Protein AF-A0A0D6LB49-F1 (afdb_monomer)

InterPro domains:
  IPR001763 Rhodanese-like domain [PS50206] (22-57)
  IPR036873 Rhodanese-like domain superfamily [G3DSA:3.40.250.10] (5-63)
  IPR036873 Rhodanese-like domain superfamily [SSF52821] (8-58)

Sequence (63 aa):
MTVSLHGMEISAASLAAIVRNADTTTLIVDCRCLAEFKQSHICRATNPFYSKLLQRRLLEDKV

pLDDT: mean 79.15, std 17.09, range [37.69, 96.31]

Mean predicted aligned error: 9.12 Å

Solvent-accessible surface area (backbone atoms only — not comparable to full-atom values): 4222 Å² total; per-residue (Å²): 135,89,76,84,80,82,76,79,89,73,53,72,68,57,49,52,54,46,63,74,68,53,58,96,84,64,82,45,76,44,87,64,58,62,70,57,47,72,74,58,66,66,85,84,49,42,51,56,78,71,36,73,66,49,48,48,51,66,55,56,74,74,111

Secondary structure (DSSP, 8-state):
------PPP--HHHHHHHHHH--TT--EE--S-HHHHHH---TTEE-GGG-HHHHHHHHHTT-

Organism: NCBI:txid53326

Structure (mmCIF, N/CA/C/O backbone):
data_AF-A0A0D6LB49-F1
#
_entry.id   AF-A0A0D6LB49-F1
#
loop_
_atom_site.group_PDB
_atom_site.id
_atom_site.type_symbol
_atom_site.label_atom_id
_atom_site.label_alt_id
_atom_site.label_comp_id
_atom_site.label_asym_id
_atom_site.label_entity_id
_atom_site.label_seq_id
_atom_site.pdbx_PDB_ins_code
_atom_site.Cartn_x
_atom_site.Cartn_y
_atom_site.Cartn_z
_atom_site.occupancy
_atom_site.B_iso_or_equiv
_atom_site.auth_seq_id
_atom_site.auth_comp_id
_atom_site.auth_asym_id
_atom_site.auth_atom_id
_atom_site.pdbx_PDB_model_num
ATOM 1 N N . MET A 1 1 ? 10.922 13.137 23.027 1.00 37.69 1 MET A N 1
ATOM 2 C CA . MET A 1 1 ? 10.622 11.795 22.485 1.00 37.69 1 MET A CA 1
ATOM 3 C C . MET A 1 1 ? 11.719 11.412 21.507 1.00 37.69 1 MET A C 1
ATOM 5 O O . MET A 1 1 ? 11.907 12.115 20.524 1.00 37.69 1 MET A O 1
ATOM 9 N N . THR A 1 2 ? 12.491 10.365 21.787 1.00 39.22 2 THR A N 1
ATOM 10 C CA . THR A 1 2 ? 13.502 9.848 20.853 1.00 39.22 2 THR A CA 1
ATOM 11 C C . THR A 1 2 ? 12.822 8.896 19.880 1.00 39.22 2 THR A C 1
ATOM 13 O O . THR A 1 2 ? 12.569 7.740 20.209 1.00 39.22 2 THR A O 1
ATOM 16 N N . VAL A 1 3 ? 12.476 9.395 18.695 1.00 48.94 3 VAL A N 1
ATOM 17 C CA . VAL A 1 3 ? 12.007 8.547 17.596 1.00 48.94 3 VAL A CA 1
ATOM 18 C C . VAL A 1 3 ? 13.228 7.793 17.071 1.00 48.94 3 VAL A C 1
ATOM 20 O O . VAL A 1 3 ? 14.189 8.415 16.621 1.00 48.94 3 VAL A O 1
ATOM 23 N N . SER A 1 4 ? 13.238 6.466 17.190 1.00 43.19 4 SER A N 1
ATOM 24 C CA . SER A 1 4 ? 14.324 5.652 16.639 1.00 43.19 4 SER A CA 1
ATOM 25 C C . SER A 1 4 ? 14.292 5.739 15.110 1.00 43.19 4 SER A C 1
ATOM 27 O O . SER A 1 4 ? 13.343 5.287 14.475 1.00 43.19 4 SER A O 1
ATOM 29 N N . LEU A 1 5 ? 15.324 6.352 14.530 1.00 56.16 5 LEU A N 1
ATOM 30 C CA . LEU A 1 5 ? 15.506 6.614 13.096 1.00 56.16 5 LEU A CA 1
ATOM 31 C C . LEU A 1 5 ? 16.220 5.462 12.367 1.00 56.16 5 LEU A C 1
ATOM 33 O O . LEU A 1 5 ? 16.977 5.697 11.433 1.00 56.16 5 LEU A O 1
ATOM 37 N N . HIS A 1 6 ? 16.016 4.206 12.765 1.00 62.97 6 HIS A N 1
ATOM 38 C CA . HIS A 1 6 ? 16.524 3.076 11.975 1.00 62.97 6 HIS A CA 1
ATOM 39 C C . HIS A 1 6 ? 15.545 2.736 10.847 1.00 62.97 6 HIS A C 1
ATOM 41 O O . HIS A 1 6 ? 14.924 1.676 10.819 1.00 62.97 6 HIS A O 1
ATOM 47 N N . GLY A 1 7 ? 15.381 3.683 9.923 1.00 71.31 7 GLY A N 1
ATOM 48 C CA . GLY A 1 7 ? 14.753 3.419 8.639 1.00 71.31 7 GLY A CA 1
ATOM 49 C C . GLY A 1 7 ? 15.729 2.637 7.769 1.00 71.31 7 GLY A C 1
ATOM 50 O O . GLY A 1 7 ? 16.822 3.117 7.484 1.00 71.31 7 GLY A O 1
ATOM 51 N N . MET A 1 8 ? 15.349 1.429 7.366 1.00 85.94 8 MET A N 1
ATOM 52 C CA . MET A 1 8 ? 16.087 0.671 6.363 1.00 85.94 8 MET A CA 1
ATOM 53 C C . MET A 1 8 ? 15.454 0.928 5.000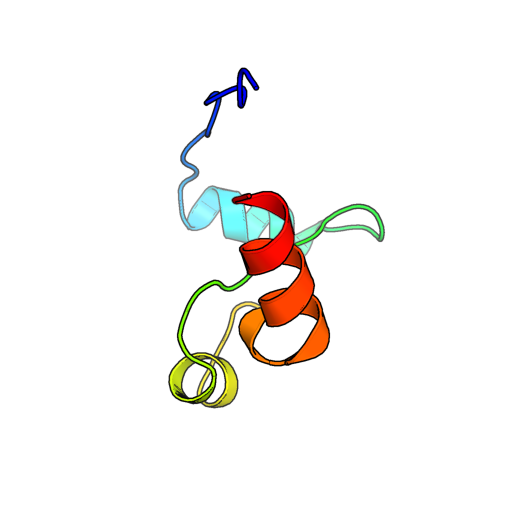 1.00 85.94 8 MET A C 1
ATOM 55 O O . MET A 1 8 ? 14.268 0.657 4.801 1.00 85.94 8 MET A O 1
ATOM 59 N N . GLU A 1 9 ? 16.243 1.430 4.056 1.00 91.38 9 GLU A N 1
ATOM 60 C CA . GLU A 1 9 ? 15.822 1.474 2.661 1.00 91.38 9 GLU A CA 1
ATOM 61 C C . GLU A 1 9 ? 15.878 0.069 2.059 1.00 91.38 9 GLU A C 1
ATOM 63 O O . GLU A 1 9 ? 16.802 -0.708 2.310 1.00 91.38 9 GLU A O 1
ATOM 68 N N . ILE A 1 10 ? 14.878 -0.262 1.248 1.00 92.50 10 ILE A N 1
ATOM 69 C CA . ILE A 1 10 ? 14.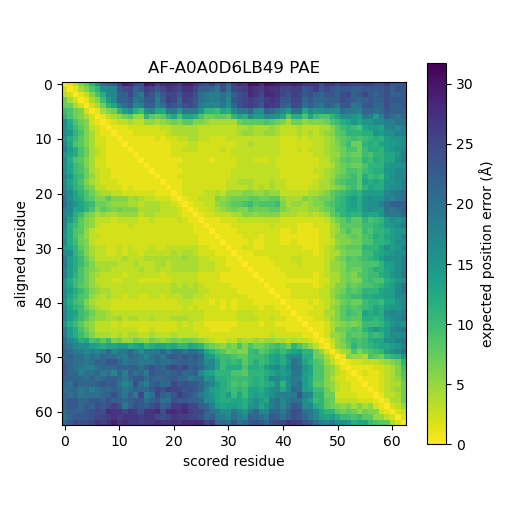802 -1.540 0.545 1.00 92.50 10 ILE A CA 1
ATOM 70 C C . ILE A 1 10 ? 14.640 -1.298 -0.950 1.00 92.50 10 ILE A C 1
ATOM 72 O O . ILE A 1 10 ? 13.975 -0.357 -1.382 1.00 92.50 10 ILE A O 1
ATOM 76 N N . SER A 1 11 ? 15.227 -2.179 -1.756 1.00 96.25 11 SER A N 1
ATOM 77 C CA . SER A 1 11 ? 15.048 -2.129 -3.206 1.00 96.25 11 SER A CA 1
ATOM 78 C C . SER A 1 11 ? 13.617 -2.510 -3.608 1.00 96.25 11 SER A C 1
ATOM 80 O O . SER A 1 11 ? 12.934 -3.261 -2.904 1.00 96.25 11 SER A O 1
ATOM 82 N N . ALA A 1 12 ? 13.185 -2.081 -4.798 1.00 94.50 12 ALA A N 1
ATOM 83 C CA . ALA A 1 12 ? 11.892 -2.482 -5.358 1.00 94.50 12 ALA A CA 1
ATOM 84 C C . ALA A 1 12 ? 11.769 -4.011 -5.524 1.00 94.50 12 ALA A C 1
ATOM 86 O O . ALA A 1 12 ? 10.698 -4.576 -5.307 1.00 94.50 12 ALA A O 1
ATOM 87 N N . ALA A 1 13 ? 12.869 -4.698 -5.855 1.00 96.31 13 ALA A N 1
ATOM 88 C CA . ALA A 1 13 ? 12.895 -6.154 -5.977 1.00 96.31 13 ALA A CA 1
ATOM 89 C C . ALA A 1 13 ? 12.684 -6.847 -4.620 1.00 96.31 13 ALA A C 1
ATOM 91 O O . ALA A 1 13 ? 11.893 -7.789 -4.521 1.00 96.31 13 ALA A O 1
ATOM 92 N N . SER A 1 14 ? 13.342 -6.345 -3.569 1.00 94.50 14 SER A N 1
ATOM 93 C CA . SER A 1 14 ? 13.169 -6.815 -2.190 1.00 94.50 14 SER A CA 1
ATOM 94 C C . SER A 1 14 ? 11.740 -6.580 -1.703 1.00 94.50 14 SER A C 1
ATOM 96 O O . SER A 1 14 ? 11.114 -7.495 -1.174 1.00 94.50 14 SER A O 1
ATOM 98 N N . LEU A 1 15 ? 11.183 -5.392 -1.961 1.00 93.00 15 LEU A N 1
ATOM 99 C CA . LEU A 1 15 ? 9.793 -5.082 -1.635 1.00 93.00 15 LEU A CA 1
ATOM 100 C C . LEU A 1 15 ? 8.821 -6.017 -2.363 1.00 93.00 15 LEU A C 1
ATOM 102 O O . LEU A 1 15 ? 7.911 -6.555 -1.743 1.00 93.00 15 LEU A O 1
ATOM 106 N N . ALA A 1 16 ? 9.034 -6.283 -3.653 1.00 94.25 16 ALA A N 1
ATOM 107 C CA . ALA A 1 16 ? 8.197 -7.213 -4.404 1.00 94.25 16 ALA A CA 1
ATOM 108 C C . ALA A 1 16 ? 8.251 -8.642 -3.830 1.00 94.25 16 ALA A C 1
ATOM 110 O O . ALA A 1 16 ? 7.236 -9.338 -3.823 1.00 94.25 16 ALA A O 1
ATOM 111 N N . ALA A 1 17 ? 9.408 -9.084 -3.326 1.00 94.06 17 ALA A N 1
ATOM 112 C CA . ALA A 1 17 ? 9.530 -10.369 -2.640 1.00 94.06 17 ALA A CA 1
ATOM 113 C C . ALA A 1 17 ? 8.757 -10.397 -1.313 1.00 94.06 17 ALA A C 1
ATOM 115 O O . ALA A 1 17 ? 8.082 -11.388 -1.039 1.00 94.06 17 ALA A O 1
ATOM 116 N N . ILE A 1 18 ? 8.795 -9.310 -0.537 1.00 92.19 18 ILE A N 1
ATOM 117 C CA . ILE A 1 18 ? 8.008 -9.164 0.695 1.00 92.19 18 ILE A CA 1
ATOM 118 C C . ILE A 1 18 ? 6.513 -9.195 0.371 1.00 92.19 18 ILE A C 1
ATOM 120 O O . ILE A 1 18 ? 5.789 -9.999 0.939 1.00 92.19 18 ILE A O 1
ATOM 124 N N . VAL A 1 19 ? 6.053 -8.394 -0.595 1.00 93.06 19 VAL A N 1
ATOM 125 C CA . VAL A 1 19 ? 4.637 -8.318 -1.000 1.00 93.06 19 VAL A CA 1
ATOM 126 C C . VAL A 1 19 ? 4.093 -9.687 -1.419 1.00 93.06 19 VAL A C 1
ATOM 128 O O . VAL A 1 19 ? 2.982 -10.044 -1.032 1.00 93.06 19 VAL A O 1
ATOM 131 N N . ARG A 1 20 ? 4.870 -10.470 -2.183 1.00 92.94 20 ARG A N 1
ATOM 132 C CA . ARG A 1 20 ? 4.464 -11.815 -2.629 1.00 92.94 20 ARG A CA 1
ATOM 133 C C . ARG A 1 20 ? 4.291 -12.809 -1.481 1.00 92.94 20 ARG A C 1
ATOM 135 O O . ARG A 1 20 ? 3.462 -13.703 -1.600 1.00 92.94 20 ARG A O 1
ATOM 142 N N . ASN A 1 21 ? 5.058 -12.656 -0.404 1.00 91.88 21 ASN A N 1
ATOM 143 C CA . ASN A 1 21 ? 5.062 -13.568 0.744 1.00 91.88 21 ASN A CA 1
ATOM 144 C C . ASN A 1 21 ? 4.419 -12.954 1.999 1.00 91.88 21 ASN A C 1
ATOM 146 O O . ASN A 1 21 ? 4.526 -13.522 3.081 1.00 91.88 21 ASN A O 1
ATOM 150 N N . ALA A 1 22 ? 3.786 -11.785 1.872 1.00 88.81 22 ALA A N 1
ATOM 151 C CA . ALA A 1 22 ? 3.265 -11.034 3.003 1.00 88.81 22 ALA A CA 1
ATOM 152 C C . ALA A 1 22 ? 2.150 -11.815 3.709 1.00 88.81 22 ALA A C 1
ATOM 154 O O . ALA A 1 22 ? 1.166 -12.224 3.087 1.00 88.81 22 ALA A O 1
ATOM 155 N N . ASP A 1 23 ? 2.259 -11.952 5.023 1.00 88.12 23 ASP A N 1
ATOM 156 C CA . ASP A 1 23 ? 1.219 -12.529 5.873 1.00 88.12 23 ASP A CA 1
ATOM 157 C C . ASP A 1 23 ? 0.301 -11.432 6.451 1.00 88.12 23 ASP A C 1
ATOM 159 O O . ASP A 1 23 ? 0.249 -10.307 5.942 1.00 88.12 23 ASP A O 1
ATOM 163 N N . THR A 1 24 ? -0.481 -11.750 7.484 1.00 84.12 24 THR A N 1
ATOM 164 C CA . THR A 1 24 ? -1.369 -10.790 8.165 1.00 84.12 24 THR A CA 1
ATOM 165 C C . THR A 1 24 ? -0.632 -9.792 9.061 1.00 84.12 24 THR A C 1
ATOM 167 O O . THR A 1 24 ? -1.255 -8.854 9.548 1.00 84.12 24 THR A O 1
ATOM 170 N N . THR A 1 25 ? 0.666 -9.982 9.299 1.00 88.50 25 THR A N 1
ATOM 171 C CA . THR A 1 25 ? 1.488 -9.113 10.156 1.00 88.50 25 THR A CA 1
ATOM 172 C C . THR A 1 25 ? 2.195 -8.011 9.364 1.00 88.50 25 THR A C 1
ATOM 174 O O . THR A 1 25 ? 2.627 -7.011 9.935 1.00 88.50 25 THR A O 1
ATOM 177 N N . THR A 1 26 ? 2.275 -8.153 8.038 1.00 89.81 26 THR A N 1
ATOM 178 C CA . THR A 1 26 ? 2.929 -7.179 7.158 1.00 89.81 26 THR A CA 1
ATOM 179 C C . THR A 1 26 ? 2.004 -5.998 6.853 1.00 89.81 26 THR A C 1
ATOM 181 O O . THR A 1 26 ? 0.963 -6.163 6.214 1.00 89.81 26 THR A O 1
ATOM 184 N N . LEU A 1 27 ? 2.415 -4.787 7.248 1.00 90.50 27 LEU A N 1
ATOM 185 C CA . LEU A 1 27 ? 1.726 -3.535 6.925 1.00 90.50 27 LEU A CA 1
ATOM 186 C C . LEU A 1 27 ? 2.529 -2.726 5.901 1.00 90.50 27 LEU A C 1
ATOM 188 O O . LEU A 1 27 ? 3.672 -2.354 6.153 1.00 90.50 27 LEU A O 1
ATOM 192 N N . ILE A 1 28 ? 1.903 -2.404 4.769 1.00 91.75 28 ILE A N 1
ATOM 193 C CA . ILE A 1 28 ? 2.475 -1.522 3.747 1.00 91.75 28 ILE A CA 1
ATOM 194 C C . ILE A 1 28 ? 1.704 -0.209 3.779 1.00 91.75 28 ILE A C 1
ATOM 196 O O . ILE A 1 28 ? 0.483 -0.203 3.632 1.00 91.75 28 ILE A O 1
ATOM 200 N N . VAL A 1 29 ? 2.414 0.900 3.966 1.00 91.19 29 VAL A N 1
ATOM 201 C CA . VAL A 1 29 ? 1.823 2.235 4.085 1.00 91.19 29 VAL A CA 1
ATOM 202 C C . VAL A 1 29 ? 2.234 3.065 2.873 1.00 91.19 29 VAL A C 1
ATOM 204 O O . VAL A 1 29 ? 3.416 3.338 2.684 1.00 91.19 29 VAL A O 1
ATOM 207 N N . ASP A 1 30 ? 1.266 3.461 2.046 1.00 91.38 30 ASP A N 1
ATOM 208 C CA . ASP A 1 30 ? 1.490 4.424 0.967 1.00 91.38 30 ASP A CA 1
ATOM 209 C C . ASP A 1 30 ? 1.244 5.836 1.505 1.00 91.38 30 ASP A C 1
ATOM 211 O O . ASP A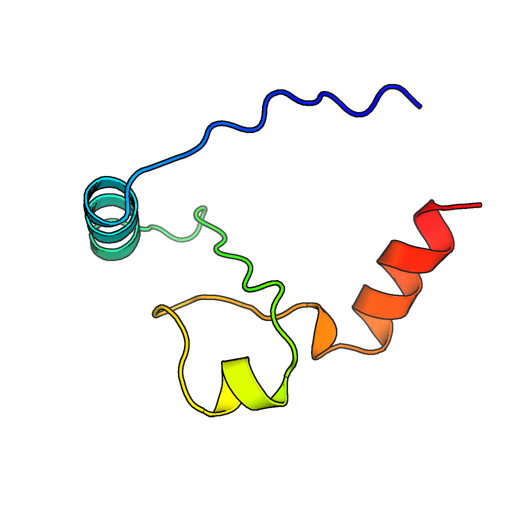 1 30 ? 0.126 6.194 1.888 1.00 91.38 30 ASP A O 1
ATOM 215 N N . CYS A 1 31 ? 2.311 6.628 1.549 1.00 87.56 31 CYS A N 1
ATOM 216 C CA . CYS A 1 31 ? 2.284 7.985 2.080 1.00 87.56 31 CYS A CA 1
ATOM 217 C C . CYS A 1 31 ? 1.976 9.060 1.026 1.00 87.56 31 CYS A C 1
ATOM 219 O O . CYS A 1 31 ? 1.987 10.245 1.359 1.00 87.56 31 CYS A O 1
ATOM 221 N N . ARG A 1 32 ? 1.727 8.683 -0.234 1.00 88.50 32 ARG A N 1
ATOM 222 C CA . ARG A 1 32 ? 1.373 9.626 -1.304 1.00 88.50 32 ARG A CA 1
ATOM 223 C C . ARG A 1 32 ? -0.015 10.223 -1.100 1.00 88.50 32 ARG A C 1
ATOM 225 O O . ARG A 1 32 ? -0.802 9.775 -0.258 1.00 88.50 32 ARG A O 1
ATOM 232 N N . CYS A 1 33 ? -0.341 11.240 -1.896 1.00 85.25 33 CYS A N 1
ATOM 233 C CA . CYS A 1 33 ? -1.671 11.828 -1.857 1.00 85.25 3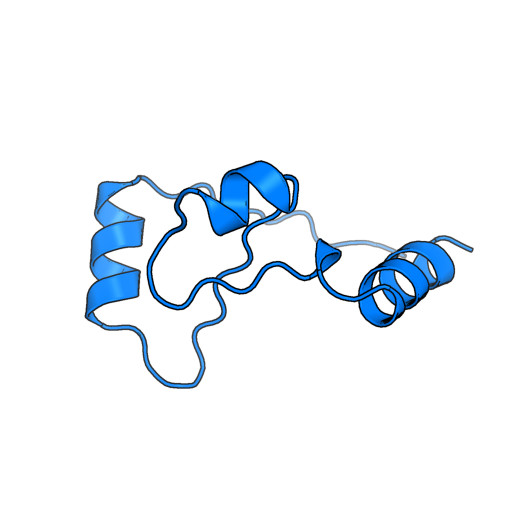3 CYS A CA 1
ATOM 234 C C . CYS A 1 33 ? -2.737 10.813 -2.306 1.00 85.25 33 CYS A C 1
ATOM 236 O O . CYS A 1 33 ? -2.483 9.886 -3.080 1.00 85.25 33 CYS A O 1
ATOM 238 N N . LEU A 1 34 ? -3.970 11.007 -1.836 1.00 84.19 34 LEU A N 1
ATOM 239 C CA . LEU A 1 34 ? -5.055 10.070 -2.113 1.00 84.19 34 LEU A CA 1
ATOM 240 C C . LEU A 1 34 ? -5.347 9.915 -3.614 1.00 84.19 34 LEU A C 1
ATOM 242 O O . LEU A 1 34 ? -5.745 8.836 -4.045 1.00 84.19 34 LEU A O 1
ATOM 246 N N . ALA A 1 35 ? -5.175 10.979 -4.402 1.00 88.44 35 ALA A N 1
ATOM 247 C CA . ALA A 1 35 ? -5.419 10.939 -5.841 1.00 88.44 35 ALA A CA 1
ATOM 248 C C . ALA A 1 35 ? -4.475 9.946 -6.541 1.00 88.44 35 ALA A C 1
ATOM 250 O O . ALA A 1 35 ? -4.937 9.072 -7.271 1.00 88.44 35 ALA A O 1
ATOM 251 N N . GLU A 1 36 ? -3.178 10.018 -6.237 1.00 91.44 36 GLU A N 1
ATOM 252 C CA . GLU A 1 36 ? -2.161 9.103 -6.767 1.00 91.44 36 GLU A CA 1
ATOM 253 C C . GLU A 1 36 ? -2.377 7.670 -6.278 1.00 91.44 36 GLU A C 1
ATOM 255 O O 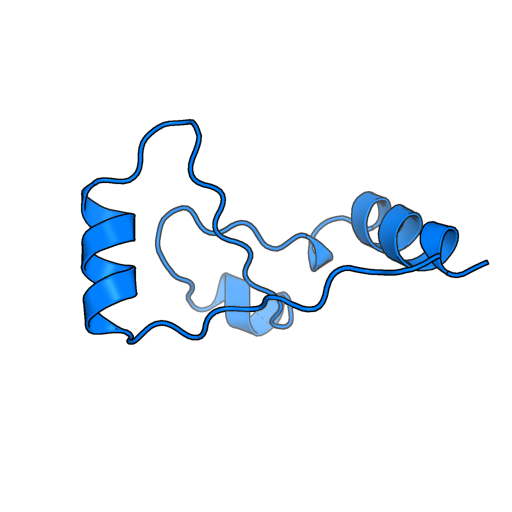. GLU A 1 36 ? -2.307 6.730 -7.068 1.00 91.44 36 GLU A O 1
ATOM 260 N N . PHE A 1 37 ? -2.706 7.496 -4.994 1.00 91.38 37 PHE A N 1
ATOM 261 C CA . PHE A 1 37 ? -3.003 6.182 -4.424 1.00 91.38 37 PHE A CA 1
ATOM 262 C C . PHE A 1 37 ? -4.208 5.512 -5.101 1.00 91.38 37 PHE A C 1
ATOM 264 O O . PHE A 1 37 ? -4.172 4.321 -5.416 1.00 91.38 37 PHE A O 1
ATOM 271 N N . LYS A 1 38 ? -5.278 6.278 -5.353 1.00 89.88 38 LYS A N 1
ATOM 272 C CA . LYS A 1 38 ? -6.478 5.790 -6.048 1.00 89.88 38 LYS A CA 1
ATOM 273 C C . LYS A 1 38 ? -6.211 5.444 -7.506 1.00 89.88 38 LYS A C 1
ATOM 275 O O . LYS A 1 38 ? -6.852 4.534 -8.020 1.00 89.88 38 LYS A O 1
ATOM 280 N N . GLN A 1 39 ? -5.305 6.166 -8.163 1.00 95.62 39 GLN A N 1
ATOM 281 C CA . GLN A 1 39 ? -4.927 5.872 -9.540 1.00 95.62 39 GLN A CA 1
ATOM 282 C C . GLN A 1 39 ? -4.191 4.533 -9.633 1.00 95.62 39 GLN A C 1
ATOM 284 O O . GLN A 1 39 ? -4.512 3.718 -10.494 1.00 95.62 39 GLN A O 1
ATOM 289 N N . SER A 1 40 ? -3.204 4.309 -8.763 1.00 96.06 40 SER A N 1
ATOM 290 C CA . SER A 1 40 ? -2.495 3.035 -8.653 1.00 96.06 40 SER A CA 1
ATOM 291 C C . SER A 1 40 ? -1.641 2.999 -7.389 1.00 96.06 40 SER A C 1
ATOM 293 O O . SER A 1 40 ? -0.984 3.982 -7.035 1.00 96.06 40 SER A O 1
ATOM 295 N N . HIS A 1 41 ? -1.599 1.847 -6.729 1.00 94.06 41 HIS A N 1
ATOM 296 C CA . HIS A 1 41 ? -0.765 1.606 -5.556 1.00 94.06 41 HIS A CA 1
ATOM 297 C C . HIS A 1 41 ? -0.282 0.154 -5.514 1.00 94.06 41 HIS A C 1
ATOM 299 O O . HIS A 1 41 ? -0.784 -0.718 -6.224 1.00 94.06 41 HIS A O 1
ATOM 305 N N . ILE A 1 42 ? 0.716 -0.102 -4.667 1.00 93.88 42 ILE A N 1
ATOM 306 C CA . ILE A 1 42 ? 1.217 -1.454 -4.405 1.00 93.88 42 ILE A CA 1
ATOM 307 C C . ILE A 1 42 ? 0.102 -2.283 -3.762 1.00 93.88 42 ILE A C 1
ATOM 309 O O . ILE A 1 42 ? -0.575 -1.819 -2.849 1.00 93.88 42 ILE A O 1
ATOM 313 N N . CY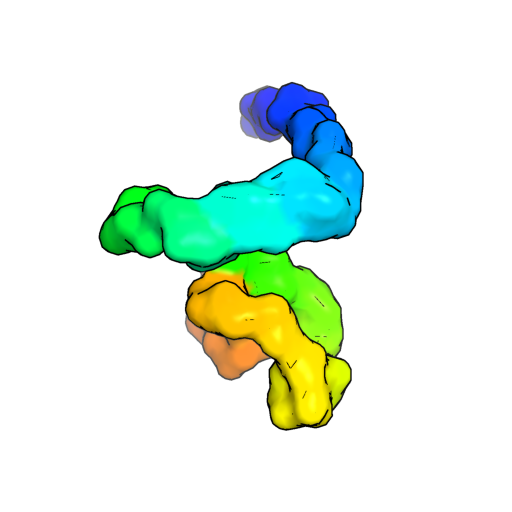S A 1 43 ? -0.073 -3.525 -4.215 1.00 90.69 43 CYS A N 1
ATOM 314 C CA . CYS A 1 43 ? -1.089 -4.429 -3.680 1.00 90.69 43 CYS A CA 1
ATOM 315 C C . CYS A 1 43 ? -1.017 -4.521 -2.144 1.00 90.69 43 CYS A C 1
ATOM 317 O O . CYS A 1 43 ? 0.069 -4.654 -1.579 1.00 90.69 43 CYS A O 1
ATOM 319 N N . ARG A 1 44 ? -2.182 -4.475 -1.481 1.00 87.56 44 ARG A N 1
ATOM 320 C CA . ARG A 1 44 ? -2.348 -4.519 -0.012 1.00 87.56 44 ARG A CA 1
ATOM 321 C C . ARG A 1 44 ? -1.776 -3.315 0.752 1.00 87.56 44 ARG A C 1
ATOM 323 O O . ARG A 1 44 ? -1.788 -3.337 1.981 1.00 87.56 44 ARG A O 1
ATOM 330 N N . ALA A 1 45 ? -1.318 -2.266 0.067 1.00 92.31 45 ALA A N 1
ATOM 331 C CA . ALA A 1 45 ? -0.959 -1.019 0.731 1.00 92.31 45 ALA A CA 1
ATOM 332 C C . ALA A 1 45 ? -2.200 -0.307 1.285 1.00 92.31 45 ALA A C 1
ATOM 334 O O . ALA A 1 45 ? -3.261 -0.293 0.663 1.00 92.31 45 ALA A O 1
ATOM 335 N N . THR A 1 46 ? -2.049 0.317 2.449 1.00 90.38 46 THR A N 1
ATOM 336 C CA . THR A 1 46 ? -3.034 1.233 3.022 1.00 90.38 46 THR A CA 1
ATOM 337 C C . THR A 1 46 ? -2.535 2.664 2.896 1.00 90.38 46 THR A C 1
ATOM 339 O O . THR A 1 46 ? -1.345 2.927 3.061 1.00 90.38 46 THR A O 1
ATOM 342 N N . ASN A 1 47 ? -3.436 3.602 2.624 1.00 90.56 47 ASN A N 1
ATOM 343 C CA . ASN A 1 47 ? -3.120 5.023 2.637 1.00 90.56 47 ASN A CA 1
ATOM 344 C C . ASN A 1 47 ? -3.763 5.664 3.877 1.00 90.56 47 ASN A C 1
ATOM 346 O O . ASN A 1 47 ? -4.981 5.850 3.905 1.00 90.56 47 ASN A O 1
ATOM 350 N N . PRO A 1 48 ? -2.992 6.006 4.921 1.00 75.75 48 PRO A N 1
ATOM 351 C CA . PRO A 1 48 ? -3.540 6.544 6.161 1.00 75.75 48 PRO A CA 1
ATOM 352 C C . PRO A 1 48 ? -4.076 7.970 5.979 1.00 75.75 48 PRO A C 1
ATOM 354 O O . PRO A 1 48 ? -4.977 8.380 6.710 1.00 75.75 48 PRO A O 1
ATOM 357 N N . PHE A 1 49 ? -3.602 8.699 4.963 1.00 69.12 49 PHE A N 1
ATOM 358 C CA . PHE A 1 49 ? -4.100 10.027 4.596 1.00 69.12 49 PHE A CA 1
ATOM 359 C C . PHE A 1 49 ? -5.499 9.991 3.964 1.00 69.12 49 PHE A C 1
ATOM 361 O O . PHE A 1 49 ? -6.129 11.035 3.810 1.00 69.12 49 PHE A O 1
ATOM 368 N N . TYR A 1 50 ? -6.027 8.799 3.670 1.00 63.91 50 TYR A N 1
ATOM 369 C CA . TYR A 1 50 ? -7.441 8.585 3.371 1.00 63.91 50 TYR A CA 1
ATOM 370 C C . TYR A 1 50 ? -8.350 8.863 4.580 1.00 63.91 50 TYR A C 1
ATOM 372 O O . TYR A 1 50 ? -9.492 9.294 4.418 1.00 63.91 50 TYR A O 1
ATOM 380 N N . SER A 1 51 ? -7.863 8.633 5.804 1.00 61.66 51 SER A N 1
ATOM 381 C CA . SER A 1 51 ? -8.658 8.783 7.020 1.00 61.66 51 SER A CA 1
ATOM 382 C C . SER A 1 51 ? -8.370 10.122 7.689 1.00 61.66 51 SER A C 1
ATOM 384 O O . SER A 1 51 ? -7.307 10.320 8.279 1.00 61.66 51 SER A O 1
ATOM 386 N N . LYS A 1 52 ? -9.372 11.014 7.698 1.00 65.50 52 LYS A N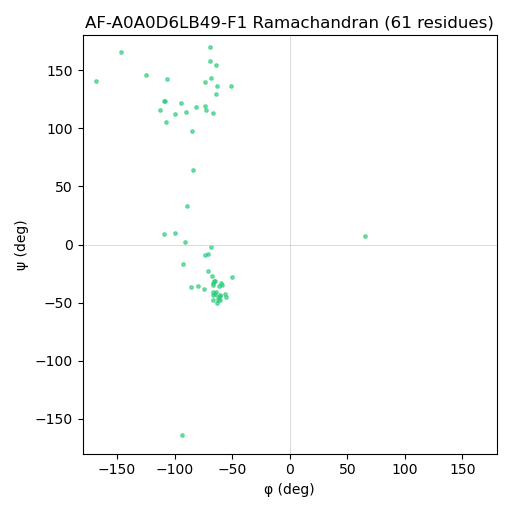 1
ATOM 387 C CA . LYS A 1 52 ? -9.357 12.249 8.508 1.00 65.50 52 LYS A CA 1
ATOM 388 C C . LYS A 1 52 ? -8.998 11.970 9.975 1.00 65.50 52 LYS A C 1
ATOM 390 O O . LYS A 1 52 ? -8.439 12.825 10.648 1.00 65.50 52 LYS A O 1
ATOM 395 N N . LEU A 1 53 ? -9.300 10.765 10.464 1.00 61.78 53 LEU A N 1
ATOM 396 C CA . LEU A 1 53 ? -9.061 10.335 11.838 1.00 61.78 53 LEU A CA 1
ATOM 397 C C . LEU A 1 53 ? -7.598 9.917 12.079 1.00 61.78 53 LEU A C 1
ATOM 399 O O . LEU A 1 53 ? -7.058 10.218 13.140 1.00 61.78 53 LEU A O 1
ATOM 403 N N . LEU A 1 54 ? -6.931 9.293 11.098 1.00 62.44 54 LEU A N 1
ATOM 404 C CA . LEU A 1 54 ? -5.485 9.026 11.167 1.00 62.44 54 LEU A CA 1
ATOM 405 C C . LEU A 1 54 ? -4.662 10.292 10.944 1.00 62.44 54 LEU A C 1
ATOM 407 O O . LEU A 1 54 ? -3.683 10.492 11.654 1.00 62.44 54 LEU A O 1
ATOM 411 N N . GLN A 1 55 ? -5.088 11.176 10.036 1.00 63.75 55 GLN A N 1
ATOM 412 C CA . GLN A 1 55 ? -4.510 12.519 9.928 1.00 63.75 55 GLN A CA 1
ATOM 413 C C . GLN A 1 55 ? -4.575 13.258 11.267 1.00 63.75 55 GLN A C 1
ATOM 415 O O . GLN A 1 55 ? -3.572 13.822 11.690 1.00 63.75 55 GLN A O 1
ATOM 420 N N . ARG A 1 56 ? -5.726 13.206 11.956 1.00 64.62 56 ARG A N 1
ATOM 421 C CA . ARG A 1 56 ? -5.888 13.831 13.272 1.00 64.62 56 ARG A CA 1
ATOM 422 C C . ARG A 1 56 ? -4.918 13.253 14.303 1.00 64.62 56 ARG A C 1
ATOM 424 O O . ARG A 1 56 ? -4.212 14.022 14.931 1.00 64.62 56 ARG A O 1
ATOM 431 N N . ARG A 1 57 ? -4.807 11.923 14.407 1.00 66.75 57 ARG A N 1
ATOM 432 C CA . ARG A 1 57 ? -3.885 11.263 15.353 1.00 66.75 57 ARG A CA 1
ATOM 433 C C . ARG A 1 57 ? -2.407 11.553 15.062 1.00 66.75 57 ARG A C 1
ATOM 435 O O . ARG A 1 57 ? -1.656 11.824 15.986 1.00 66.75 57 ARG A O 1
ATOM 442 N N . LEU A 1 58 ? -2.000 11.556 13.790 1.00 60.34 58 LEU A N 1
ATOM 443 C CA . LEU A 1 58 ? -0.622 11.875 13.380 1.00 60.34 58 LEU A CA 1
ATOM 444 C C . LEU A 1 58 ? -0.240 13.344 13.625 1.00 60.34 58 LEU A C 1
ATOM 446 O O . LEU A 1 58 ? 0.942 13.648 13.771 1.00 60.34 58 LEU A O 1
ATOM 450 N N . LEU A 1 59 ? -1.220 14.254 13.616 1.00 62.81 59 LEU A N 1
ATOM 451 C CA . LEU A 1 59 ? -1.030 15.673 13.933 1.00 62.81 59 LEU A CA 1
ATOM 452 C C . LEU A 1 59 ? -1.112 15.945 15.442 1.00 62.81 59 LEU A C 1
ATOM 454 O O . LEU A 1 59 ? -0.365 16.783 15.935 1.00 62.81 59 LEU A O 1
ATOM 458 N N . GLU A 1 60 ? -1.987 15.241 16.166 1.00 58.44 60 GLU A N 1
ATOM 459 C CA . GLU A 1 60 ? -2.133 15.332 17.627 1.00 58.44 60 GLU A CA 1
ATOM 460 C C . GLU A 1 60 ? -0.883 14.807 18.358 1.00 58.44 60 GLU A C 1
ATOM 462 O O . GLU A 1 60 ? -0.473 15.415 19.337 1.00 58.44 60 GLU A O 1
ATOM 467 N N . ASP A 1 61 ? -0.200 13.779 17.836 1.00 51.97 61 ASP A N 1
ATOM 468 C CA . ASP A 1 61 ? 1.079 13.276 18.383 1.00 51.97 61 ASP A CA 1
ATOM 469 C C . ASP A 1 61 ? 2.269 14.253 18.216 1.00 51.97 61 ASP A C 1
ATOM 471 O O . ASP A 1 61 ? 3.385 13.961 18.653 1.00 51.97 61 ASP A O 1
ATOM 475 N N . LYS A 1 62 ? 2.071 15.411 17.567 1.00 49.22 62 LYS A N 1
ATOM 476 C CA . LYS A 1 62 ? 3.099 16.457 17.400 1.00 49.22 62 LYS A CA 1
ATOM 477 C C . LYS A 1 62 ? 2.984 17.627 18.388 1.00 49.22 62 LYS A C 1
ATOM 479 O O . LYS A 1 62 ? 3.698 18.614 18.194 1.00 49.22 62 LYS A O 1
ATOM 484 N N . VAL A 1 63 ? 2.129 17.533 19.412 1.00 44.50 63 VAL A N 1
ATOM 485 C CA . VAL A 1 63 ? 1.977 18.542 20.482 1.00 44.50 63 VAL A CA 1
ATOM 486 C C . VAL A 1 63 ? 2.447 17.992 21.821 1.00 44.50 63 VAL A C 1
ATOM 488 O O . VAL A 1 63 ? 2.023 16.876 22.184 1.00 44.50 63 VAL A O 1
#

Nearest PDB structures (f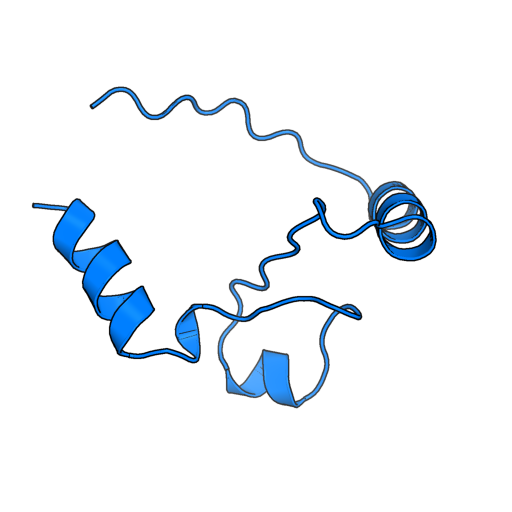oldseek):
  3d1p-assembly1_A  TM=9.387E-01  e=8.247E-01  Saccharomyces cerevisiae
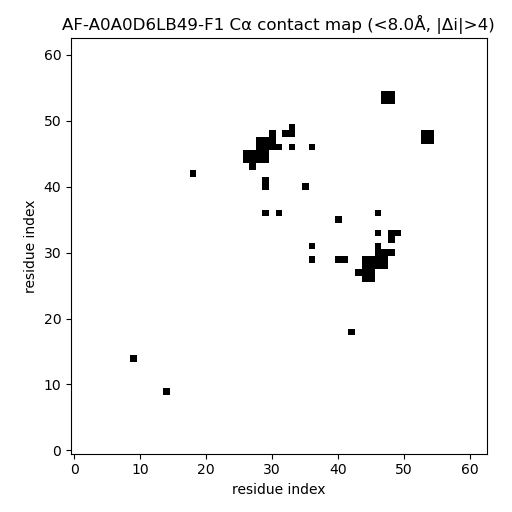  3o3w-assembly2_D  TM=8.254E-01  e=1.093E+00  Halalkalibacterium halodurans
  6yub-assembly1_A  TM=6.813E-01  e=6.678E-01  Thermochaetoides thermophila
  7aoi-assembly1_Bb  TM=5.370E-01  e=7.297E+00  Trypanosoma brucei

Foldseek 3Di:
DDDPPPDDDDDPVRVVVCLVVPDPVDAAEDADDPVVVVVDDDPRYDHLNVDPVSVVVVVVVVD

Radius of gyration: 13.9 Å; Cα contacts (8 Å, |Δi|>4): 33; chains: 1; bounding box: 26×32×32 Å